Protein AF-A0A0G0ZFZ2-F1 (afdb_monomer)

Organism: NCBI:txid1618659

Structure (mmCIF, N/CA/C/O backbone):
data_AF-A0A0G0ZFZ2-F1
#
_entry.id   AF-A0A0G0ZFZ2-F1
#
loop_
_atom_site.group_PDB
_atom_site.id
_atom_site.type_symbol
_atom_site.label_atom_id
_atom_site.label_alt_id
_atom_site.label_comp_id
_atom_site.label_asym_id
_atom_site.label_entity_id
_atom_site.label_seq_id
_atom_site.pdbx_PDB_ins_code
_atom_site.Cartn_x
_atom_site.Cartn_y
_atom_site.Cartn_z
_atom_site.occupancy
_atom_site.B_iso_or_equiv
_atom_site.auth_seq_id
_atom_site.auth_comp_id
_atom_site.auth_asym_id
_atom_site.auth_atom_id
_atom_site.pdbx_PDB_model_num
ATOM 1 N N . LYS A 1 1 ? -1.278 -14.476 19.677 1.00 48.06 1 LYS A N 1
ATOM 2 C CA . LYS A 1 1 ? -0.268 -13.815 18.821 1.00 48.06 1 LYS A CA 1
ATOM 3 C C . LYS A 1 1 ? -1.053 -12.827 17.976 1.00 48.06 1 LYS A C 1
ATOM 5 O O . LYS A 1 1 ? -1.941 -13.282 17.274 1.00 48.06 1 LYS A O 1
ATOM 10 N N . THR A 1 2 ? -0.876 -11.524 18.170 1.00 54.72 2 THR A N 1
ATOM 11 C CA . THR A 1 2 ? -1.538 -10.529 17.316 1.00 54.72 2 THR A CA 1
ATOM 12 C C . THR A 1 2 ? -0.586 -10.278 16.162 1.00 54.72 2 THR A C 1
ATOM 14 O O . THR A 1 2 ? 0.507 -9.765 16.394 1.00 54.72 2 THR A O 1
ATOM 17 N N . ASP A 1 3 ? -0.943 -10.725 14.963 1.00 67.94 3 ASP A N 1
ATOM 18 C CA . ASP A 1 3 ? -0.098 -10.519 13.791 1.00 67.94 3 ASP A CA 1
ATOM 19 C C . ASP A 1 3 ? -0.071 -9.018 13.466 1.00 67.94 3 ASP A C 1
ATOM 21 O O . ASP A 1 3 ? -1.110 -8.390 13.255 1.00 67.94 3 ASP A O 1
ATOM 25 N N . LEU A 1 4 ? 1.127 -8.427 13.520 1.00 85.38 4 LEU A N 1
ATOM 26 C CA . LEU A 1 4 ? 1.356 -6.991 13.300 1.00 85.38 4 LEU A CA 1
ATOM 27 C C . LEU A 1 4 ? 1.255 -6.615 11.816 1.00 85.38 4 LEU A C 1
ATOM 29 O O . LEU A 1 4 ? 0.942 -5.473 11.483 1.00 85.38 4 LEU A O 1
ATOM 33 N N . PHE A 1 5 ? 1.508 -7.582 10.934 1.00 92.81 5 PHE A N 1
ATOM 34 C CA . PHE A 1 5 ? 1.400 -7.421 9.494 1.00 92.81 5 PHE A CA 1
ATOM 35 C C . PHE A 1 5 ? 1.007 -8.734 8.811 1.00 92.81 5 PHE A C 1
ATOM 37 O O . PHE A 1 5 ? 1.166 -9.819 9.369 1.00 92.81 5 PHE A O 1
ATOM 44 N N . THR A 1 6 ? 0.511 -8.630 7.581 1.00 94.75 6 THR A N 1
ATOM 45 C CA . THR A 1 6 ? 0.315 -9.752 6.656 1.00 94.75 6 THR A CA 1
ATOM 46 C C . THR A 1 6 ? 1.056 -9.452 5.364 1.00 94.75 6 THR A C 1
ATOM 48 O O . THR A 1 6 ? 0.870 -8.386 4.788 1.00 94.75 6 THR A O 1
ATOM 51 N N . LEU A 1 7 ? 1.877 -10.395 4.908 1.00 95.06 7 LEU A N 1
ATOM 52 C CA . LEU A 1 7 ? 2.510 -10.368 3.593 1.00 95.06 7 LEU A CA 1
ATOM 53 C C . LEU A 1 7 ? 1.913 -11.497 2.752 1.00 95.06 7 LEU A C 1
ATOM 55 O O . LEU A 1 7 ? 1.793 -12.625 3.233 1.00 95.06 7 LEU A O 1
ATOM 59 N N . GLY A 1 8 ? 1.538 -11.208 1.511 1.00 95.38 8 GLY A N 1
ATOM 60 C CA . GLY A 1 8 ? 0.929 -12.202 0.637 1.00 95.38 8 GLY A CA 1
ATOM 61 C C . GLY A 1 8 ? 0.993 -11.822 -0.831 1.00 95.38 8 GLY A C 1
ATOM 62 O O . GLY A 1 8 ? 1.631 -10.845 -1.213 1.00 95.38 8 GLY A O 1
ATOM 63 N N . THR A 1 9 ? 0.329 -12.625 -1.656 1.00 96.00 9 THR A N 1
ATOM 64 C CA . THR A 1 9 ? 0.148 -12.347 -3.082 1.00 96.00 9 THR A CA 1
ATOM 65 C C . THR A 1 9 ? -1.315 -12.524 -3.464 1.00 96.00 9 THR A C 1
ATOM 67 O O . THR A 1 9 ? -2.016 -13.384 -2.922 1.00 96.00 9 THR A O 1
ATOM 70 N N . VAL A 1 10 ? -1.786 -11.710 -4.403 1.00 96.19 10 VAL A N 1
ATOM 71 C CA . VAL A 1 10 ? -3.095 -11.855 -5.039 1.00 96.19 10 VAL A CA 1
ATOM 72 C C . VAL A 1 10 ? -2.899 -12.063 -6.535 1.00 96.19 10 VAL A C 1
ATOM 74 O O . VAL A 1 10 ? -2.125 -11.358 -7.172 1.00 96.19 10 VAL A O 1
ATOM 77 N N . LYS A 1 11 ? -3.564 -13.073 -7.103 1.00 96.69 11 LYS A N 1
ATOM 78 C CA . LYS A 1 11 ? -3.432 -13.403 -8.524 1.00 96.69 11 LYS A CA 1
ATOM 79 C C . LYS A 1 11 ? -4.576 -12.784 -9.321 1.00 96.69 11 LYS A C 1
ATOM 81 O O . LYS A 1 11 ? -5.726 -13.166 -9.113 1.00 96.69 11 LYS A O 1
ATOM 86 N N . LEU A 1 12 ? -4.253 -11.887 -10.248 1.00 95.44 12 LEU A N 1
ATOM 87 C CA . LEU A 1 12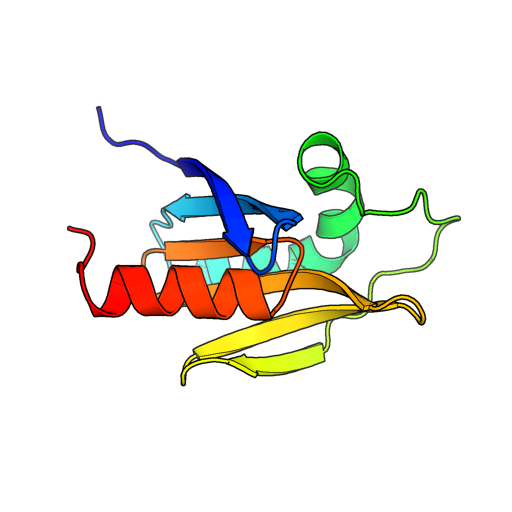 ? -5.192 -11.199 -11.135 1.00 95.44 12 LEU A CA 1
ATOM 88 C C . LEU A 1 12 ? -4.745 -11.377 -12.583 1.00 95.44 12 LEU A C 1
ATOM 90 O O . LEU A 1 12 ? -3.580 -11.191 -12.905 1.00 95.44 12 LEU A O 1
ATOM 94 N N . TYR A 1 13 ? -5.657 -11.800 -13.459 1.00 93.38 13 TYR A N 1
ATOM 95 C CA . TYR A 1 13 ? -5.381 -11.993 -14.894 1.00 93.38 13 TYR A CA 1
ATOM 96 C C . TYR A 1 13 ? -4.132 -12.843 -15.212 1.00 93.38 13 TYR A C 1
ATOM 98 O O . TYR A 1 13 ? -3.501 -12.685 -16.250 1.00 93.38 13 TYR A O 1
ATOM 106 N N . GLY A 1 14 ? -3.771 -13.772 -14.321 1.00 94.44 14 GLY A N 1
ATOM 107 C CA . GLY A 1 14 ? -2.581 -14.615 -14.467 1.00 94.44 14 GLY A CA 1
ATOM 108 C C . GLY A 1 14 ? -1.304 -14.053 -13.832 1.00 94.44 14 GLY A C 1
ATOM 109 O O . GLY A 1 14 ? -0.363 -14.823 -13.656 1.00 94.44 14 G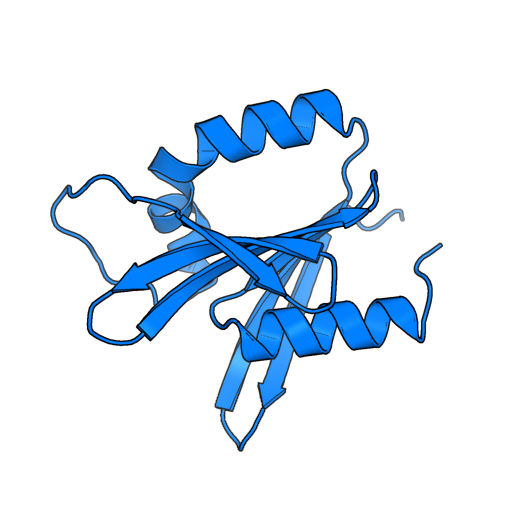LY A O 1
ATOM 110 N N . ILE A 1 15 ? -1.304 -12.786 -13.417 1.00 92.88 15 ILE A N 1
ATOM 111 C CA . ILE A 1 15 ? -0.188 -12.077 -12.782 1.00 92.88 15 ILE A CA 1
ATOM 112 C C . ILE A 1 15 ? -0.353 -12.134 -11.259 1.00 92.88 15 ILE A C 1
ATOM 114 O O . ILE A 1 15 ? -1.462 -11.998 -10.742 1.00 92.88 15 ILE A O 1
ATOM 118 N N . SER A 1 16 ? 0.739 -12.387 -10.537 1.00 95.12 16 SER A N 1
ATOM 119 C CA . SER A 1 16 ? 0.756 -12.369 -9.071 1.00 95.12 16 SER A CA 1
ATOM 120 C C . SER A 1 16 ? 1.256 -11.019 -8.578 1.00 95.12 16 SER A C 1
ATOM 122 O O . SER A 1 16 ? 2.395 -10.661 -8.852 1.00 95.12 16 SER A O 1
ATOM 124 N N . HIS A 1 17 ? 0.425 -10.332 -7.805 1.00 95.38 17 HIS A N 1
ATOM 125 C CA . HIS A 1 17 ? 0.725 -9.042 -7.199 1.00 95.38 17 HIS A CA 1
ATOM 126 C C . HIS A 1 17 ? 1.030 -9.224 -5.714 1.00 95.38 17 HIS A C 1
ATOM 128 O O . HIS A 1 17 ? 0.159 -9.718 -4.981 1.00 95.38 17 HIS A O 1
ATOM 134 N N . PRO A 1 18 ? 2.245 -8.907 -5.240 1.00 96.38 18 PRO A N 1
ATOM 135 C CA . PRO A 1 18 ? 2.526 -8.878 -3.816 1.00 96.38 18 PRO A CA 1
ATOM 136 C C . PRO A 1 18 ? 1.702 -7.797 -3.111 1.00 96.38 18 PRO A C 1
ATOM 138 O O . PRO A 1 18 ? 1.331 -6.766 -3.675 1.00 96.38 18 PRO A O 1
ATOM 141 N N . PHE A 1 19 ? 1.411 -8.037 -1.838 1.00 97.06 19 PHE A N 1
ATOM 142 C CA . PHE A 1 19 ? 0.777 -7.050 -0.981 1.00 97.06 19 PHE A CA 1
ATOM 143 C C . PHE A 1 19 ? 1.284 -7.152 0.452 1.00 97.06 19 PHE A C 1
ATOM 145 O O . PHE A 1 19 ? 1.613 -8.234 0.944 1.00 97.06 19 PHE A O 1
ATOM 152 N N . LEU A 1 20 ? 1.270 -6.012 1.133 1.00 96.81 20 LEU A N 1
ATOM 153 C CA . LEU A 1 20 ? 1.585 -5.860 2.542 1.00 96.81 20 LEU A CA 1
ATOM 154 C C . LEU A 1 20 ? 0.413 -5.175 3.241 1.00 96.81 20 LEU A C 1
ATOM 156 O O . LEU A 1 20 ? -0.081 -4.146 2.791 1.00 96.81 20 LEU A O 1
ATOM 160 N N . ILE A 1 21 ? -0.021 -5.743 4.359 1.00 96.00 21 ILE A N 1
ATOM 161 C CA . ILE A 1 21 ? -1.068 -5.173 5.203 1.00 96.00 21 ILE A CA 1
ATOM 162 C C . ILE A 1 21 ? -0.472 -4.919 6.568 1.00 96.00 21 ILE A C 1
ATOM 164 O O . ILE A 1 21 ? 0.050 -5.840 7.195 1.00 96.00 21 ILE A O 1
ATOM 168 N N . LEU A 1 22 ? -0.568 -3.680 7.027 1.00 95.38 22 LEU A N 1
ATOM 169 C CA . LEU A 1 22 ? -0.045 -3.237 8.310 1.00 95.38 22 LEU A CA 1
ATOM 170 C C . LEU A 1 22 ? -1.205 -2.946 9.253 1.00 95.38 22 LEU A C 1
ATOM 172 O O . LEU A 1 22 ? -2.138 -2.227 8.885 1.00 95.38 22 LEU A O 1
ATOM 176 N N . ARG A 1 23 ? -1.137 -3.473 10.480 1.00 94.06 23 ARG A N 1
ATOM 177 C CA . ARG A 1 23 ? -2.050 -3.061 11.548 1.00 94.06 23 ARG A CA 1
ATOM 178 C C . ARG A 1 23 ? -1.492 -1.820 12.237 1.00 94.06 23 ARG A C 1
ATOM 180 O O . ARG A 1 23 ? -0.358 -1.829 12.709 1.00 94.06 23 ARG A O 1
ATOM 187 N N . ILE A 1 24 ? -2.307 -0.774 12.331 1.00 93.56 24 ILE A N 1
ATOM 188 C CA . ILE A 1 24 ? -1.953 0.495 12.976 1.00 93.56 24 ILE A CA 1
ATOM 189 C C . ILE A 1 24 ? -2.742 0.686 14.276 1.00 93.56 24 ILE A C 1
ATOM 191 O O . ILE A 1 24 ? -3.911 0.305 14.381 1.00 93.56 24 ILE A O 1
ATOM 195 N N . ASN A 1 25 ? -2.087 1.277 15.276 1.00 91.12 25 ASN A N 1
ATOM 196 C CA . ASN A 1 25 ? -2.674 1.531 16.598 1.00 91.12 25 ASN A CA 1
ATOM 197 C C . ASN A 1 25 ? -3.236 2.954 16.735 1.00 91.12 25 ASN A C 1
ATOM 199 O O . ASN A 1 25 ? -4.134 3.182 17.542 1.00 91.12 25 ASN A O 1
ATOM 203 N N . SER A 1 26 ? -2.721 3.896 15.942 1.00 93.88 26 SER A N 1
ATOM 204 C CA . SER A 1 26 ? -3.119 5.304 15.928 1.00 93.88 26 SER A CA 1
ATOM 205 C C . SER A 1 26 ? -3.251 5.761 14.480 1.00 93.88 26 SER A C 1
ATOM 207 O O . SER A 1 26 ? -2.268 5.785 13.740 1.00 93.88 26 SER A O 1
ATOM 209 N N . PHE A 1 27 ? -4.475 6.089 14.058 1.00 93.81 27 PHE A N 1
ATOM 210 C CA . PHE A 1 27 ? -4.731 6.556 12.693 1.00 93.81 27 PHE A CA 1
ATOM 211 C C . PHE A 1 27 ? -3.981 7.855 12.392 1.00 93.81 27 PHE A C 1
ATOM 213 O O . PHE A 1 27 ? -3.383 7.967 11.331 1.00 93.81 27 PHE A O 1
ATOM 220 N N . THR A 1 28 ? -3.976 8.807 13.329 1.00 94.50 28 THR A N 1
ATOM 221 C CA . THR A 1 28 ? -3.322 10.109 13.143 1.00 94.50 28 THR A CA 1
ATOM 222 C C . THR A 1 28 ? -1.819 9.953 12.936 1.00 94.50 28 THR A C 1
ATOM 224 O O . THR A 1 28 ? -1.298 10.424 11.931 1.00 94.50 28 THR A O 1
ATOM 227 N N . GLU A 1 29 ? -1.143 9.222 13.828 1.00 95.38 29 GLU A N 1
ATOM 228 C CA . GLU A 1 29 ? 0.304 8.985 13.723 1.00 95.38 29 GLU A CA 1
ATOM 229 C C . GLU A 1 29 ? 0.656 8.226 12.444 1.00 95.38 29 GLU A C 1
ATOM 231 O O . GLU A 1 29 ? 1.627 8.556 11.769 1.00 95.38 29 GLU A O 1
ATOM 236 N N . ALA A 1 30 ? -0.145 7.221 12.081 1.00 95.31 30 ALA A N 1
ATOM 237 C CA . ALA A 1 30 ? 0.086 6.461 10.864 1.00 95.31 30 ALA A CA 1
ATOM 238 C C . ALA A 1 30 ? -0.142 7.309 9.608 1.00 95.31 30 ALA A C 1
ATOM 240 O O . ALA A 1 30 ? 0.634 7.199 8.665 1.00 95.31 30 ALA A O 1
ATOM 241 N N . TYR A 1 3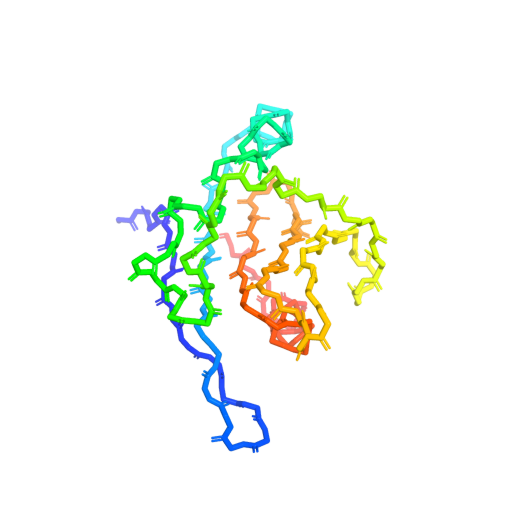1 ? -1.174 8.151 9.576 1.00 94.31 31 TYR A N 1
ATOM 242 C CA . TYR A 1 31 ? -1.467 9.021 8.438 1.00 94.31 31 TYR A CA 1
ATOM 243 C C . TYR A 1 31 ? -0.354 10.053 8.218 1.00 94.31 31 TYR A C 1
ATOM 245 O O . TYR A 1 31 ? 0.142 10.193 7.100 1.00 94.31 31 TYR A O 1
ATOM 253 N N . GLU A 1 32 ? 0.090 10.717 9.288 1.00 95.06 32 GLU A N 1
ATOM 254 C CA . GLU A 1 32 ? 1.211 11.663 9.243 1.00 95.06 32 GLU A CA 1
ATOM 255 C C . GLU A 1 32 ? 2.517 10.956 8.859 1.00 95.06 32 GLU A C 1
ATOM 257 O O . GLU A 1 32 ? 3.170 11.346 7.890 1.00 95.06 32 GLU A O 1
ATOM 262 N 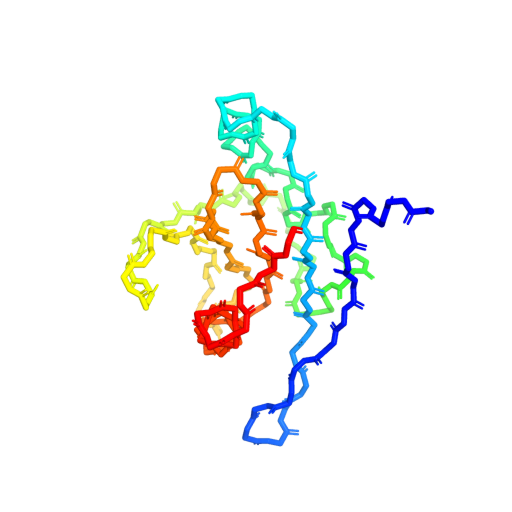N . GLY A 1 33 ? 2.844 9.852 9.536 1.00 94.88 33 GLY A N 1
ATOM 263 C CA . GLY A 1 33 ? 4.066 9.092 9.285 1.00 94.88 33 GLY A CA 1
ATOM 264 C C . GLY A 1 33 ? 4.117 8.463 7.893 1.00 94.88 33 GLY A C 1
ATOM 265 O O . GLY A 1 33 ? 5.175 8.446 7.273 1.00 94.88 33 GLY A O 1
ATOM 266 N N . THR A 1 34 ? 2.989 7.997 7.347 1.00 94.06 34 THR A N 1
ATOM 267 C CA . THR A 1 34 ? 2.959 7.428 5.987 1.00 94.06 34 THR A CA 1
ATOM 268 C C . THR A 1 34 ? 3.192 8.512 4.940 1.00 94.06 34 THR A C 1
ATOM 270 O O . THR A 1 34 ? 3.908 8.272 3.974 1.00 94.06 34 THR A O 1
ATOM 273 N N . LYS A 1 35 ? 2.660 9.723 5.153 1.00 92.50 35 LYS A N 1
ATOM 274 C CA . LYS A 1 35 ? 2.909 10.864 4.265 1.00 92.50 35 LYS A CA 1
ATOM 275 C C . LYS A 1 35 ? 4.377 11.293 4.270 1.00 92.50 35 LYS A C 1
ATOM 277 O O . LYS A 1 35 ? 4.913 11.662 3.230 1.00 92.50 35 LYS A O 1
ATOM 282 N N . GLU A 1 36 ? 5.039 11.239 5.422 1.00 94.69 36 GLU A N 1
ATOM 283 C CA . GLU A 1 36 ? 6.490 11.446 5.498 1.00 94.69 36 GLU A CA 1
ATOM 284 C C . GLU A 1 36 ? 7.256 10.308 4.809 1.00 94.69 36 GLU A C 1
ATOM 286 O O . GLU A 1 36 ? 8.203 10.561 4.060 1.00 94.69 36 GLU A O 1
ATOM 291 N N . TRP A 1 37 ? 6.800 9.068 5.006 1.00 95.38 37 TRP A N 1
ATOM 292 C CA . TRP A 1 37 ? 7.417 7.865 4.462 1.00 95.38 37 TRP A CA 1
ATOM 293 C C . TRP A 1 37 ? 7.340 7.766 2.937 1.00 95.38 37 TRP A C 1
ATOM 295 O O . TRP A 1 37 ? 8.224 7.147 2.358 1.00 95.38 37 TRP A O 1
ATOM 305 N N . GLU A 1 38 ? 6.373 8.404 2.263 1.00 95.44 38 GLU A N 1
ATOM 306 C CA . GLU A 1 38 ? 6.268 8.429 0.787 1.00 95.44 38 GLU A CA 1
ATOM 307 C C . GLU A 1 38 ? 7.616 8.711 0.090 1.00 95.44 38 GLU A C 1
ATOM 309 O O . GLU A 1 38 ? 7.909 8.125 -0.951 1.00 95.44 38 GLU A O 1
ATOM 314 N N . ARG A 1 39 ? 8.476 9.541 0.698 1.00 92.69 39 ARG A N 1
ATOM 315 C CA . ARG A 1 39 ? 9.814 9.887 0.180 1.00 92.69 39 ARG A CA 1
ATOM 316 C C . ARG A 1 39 ? 10.761 8.693 0.069 1.00 92.69 39 ARG A C 1
ATOM 318 O O . ARG A 1 39 ? 11.555 8.629 -0.863 1.00 92.69 39 ARG A O 1
ATOM 325 N N . ASP A 1 40 ? 10.663 7.762 1.012 1.00 92.44 40 ASP A N 1
ATOM 326 C CA . ASP A 1 40 ? 11.560 6.614 1.154 1.00 92.44 40 ASP A CA 1
ATOM 327 C C . ASP A 1 40 ? 10.849 5.274 0.906 1.00 92.44 40 ASP A C 1
ATOM 329 O O . ASP A 1 40 ? 11.503 4.232 0.805 1.00 92.44 40 ASP A O 1
ATOM 333 N N . MET A 1 41 ? 9.517 5.287 0.776 1.00 92.44 41 MET A N 1
ATOM 334 C CA . MET A 1 41 ? 8.657 4.107 0.676 1.00 92.44 41 MET A CA 1
ATOM 335 C C . MET A 1 41 ? 9.083 3.200 -0.474 1.00 92.44 41 MET A C 1
ATOM 337 O O . MET A 1 41 ? 9.236 1.997 -0.275 1.00 92.44 41 MET A O 1
ATOM 341 N N . GLN A 1 42 ? 9.366 3.777 -1.645 1.00 89.69 42 GLN A N 1
ATOM 342 C CA . GLN A 1 42 ? 9.856 3.038 -2.806 1.00 89.69 42 GLN A CA 1
ATOM 343 C C . GLN A 1 42 ? 11.129 2.239 -2.471 1.00 89.69 42 GLN A C 1
ATOM 345 O O . GLN A 1 42 ? 11.198 1.029 -2.683 1.00 89.69 42 GLN A O 1
ATOM 350 N N . THR A 1 43 ? 12.133 2.896 -1.890 1.00 89.75 43 THR A N 1
ATOM 351 C CA . THR A 1 43 ? 13.411 2.263 -1.535 1.00 89.75 43 THR A CA 1
ATOM 352 C C . THR A 1 43 ? 13.245 1.232 -0.421 1.00 89.75 43 THR A C 1
ATOM 354 O O . THR A 1 43 ? 13.847 0.160 -0.469 1.00 89.75 43 THR A O 1
ATOM 357 N N . ASN A 1 44 ? 12.432 1.545 0.589 1.00 92.06 44 ASN A N 1
ATOM 358 C CA . ASN A 1 44 ? 12.206 0.690 1.754 1.00 92.06 44 ASN A CA 1
ATOM 359 C C . ASN A 1 44 ? 11.442 -0.589 1.397 1.00 92.06 44 ASN A C 1
ATOM 361 O O . ASN A 1 44 ? 11.717 -1.642 1.968 1.00 92.06 44 ASN A O 1
ATOM 365 N N . LEU A 1 45 ? 10.498 -0.501 0.458 1.00 92.94 45 LEU A N 1
ATOM 366 C CA . LEU A 1 45 ? 9.637 -1.610 0.061 1.00 92.94 45 LEU A CA 1
ATOM 367 C C . LEU A 1 45 ? 10.181 -2.421 -1.119 1.00 92.94 45 LEU A C 1
ATOM 369 O O . LEU A 1 45 ? 9.684 -3.514 -1.380 1.00 92.94 45 LEU A O 1
ATOM 373 N N . ARG A 1 46 ? 11.252 -1.966 -1.775 1.00 90.12 46 ARG A N 1
ATOM 374 C CA . ARG A 1 46 ? 11.913 -2.695 -2.869 1.00 90.12 46 ARG A CA 1
ATOM 375 C C . ARG A 1 46 ? 12.198 -4.183 -2.589 1.00 90.12 46 ARG A C 1
ATOM 377 O O . ARG A 1 46 ? 12.038 -4.966 -3.513 1.00 90.12 46 ARG A O 1
ATOM 384 N N . PRO A 1 47 ? 12.570 -4.627 -1.368 1.00 89.06 47 PRO A N 1
ATOM 385 C CA . PRO A 1 47 ? 12.753 -6.057 -1.086 1.00 89.06 47 PRO A CA 1
ATOM 386 C C . PRO A 1 47 ? 11.474 -6.912 -1.177 1.00 89.06 47 PRO A C 1
ATOM 388 O O . PRO A 1 47 ? 11.566 -8.133 -1.099 1.00 89.06 47 PRO A O 1
ATOM 391 N N . ILE A 1 48 ? 10.297 -6.283 -1.249 1.00 89.50 48 ILE A N 1
ATOM 392 C CA . ILE A 1 48 ? 8.979 -6.932 -1.295 1.00 89.50 48 ILE A CA 1
ATOM 393 C C . ILE A 1 48 ? 8.336 -6.786 -2.684 1.00 89.50 48 ILE A C 1
ATOM 395 O O . ILE A 1 48 ? 7.610 -7.680 -3.118 1.00 89.50 48 ILE A O 1
ATOM 399 N N . PHE A 1 49 ? 8.591 -5.669 -3.370 1.00 89.94 49 PHE A N 1
ATOM 400 C CA . PHE A 1 49 ? 7.988 -5.334 -4.660 1.00 89.94 49 PHE A CA 1
ATOM 401 C C . PHE A 1 49 ? 9.076 -5.237 -5.733 1.00 89.94 49 PHE A C 1
ATOM 403 O O . PHE A 1 49 ? 9.671 -4.180 -5.942 1.00 89.94 49 PHE A O 1
ATOM 410 N N . ASP A 1 50 ? 9.323 -6.353 -6.421 1.00 80.69 50 ASP A N 1
ATOM 411 C CA . ASP A 1 50 ? 10.356 -6.470 -7.464 1.00 80.69 50 ASP A CA 1
ATOM 412 C C . ASP A 1 50 ? 10.110 -5.548 -8.674 1.00 80.69 50 ASP A C 1
ATOM 414 O O . ASP A 1 50 ? 11.033 -5.263 -9.434 1.00 80.69 50 ASP A O 1
ATOM 418 N N . SER A 1 51 ? 8.874 -5.063 -8.847 1.00 74.81 51 SER A N 1
ATOM 419 C CA . SER A 1 51 ? 8.485 -4.095 -9.879 1.00 74.81 51 SER A CA 1
ATOM 420 C C . SER A 1 51 ? 9.069 -2.700 -9.651 1.00 74.81 51 SER A C 1
ATOM 422 O O . SER A 1 51 ? 9.059 -1.881 -10.566 1.00 74.81 51 SER A O 1
ATOM 424 N N . ILE A 1 52 ? 9.588 -2.413 -8.455 1.00 80.50 52 ILE A N 1
ATOM 425 C CA . ILE A 1 52 ? 10.158 -1.111 -8.131 1.00 80.50 52 ILE A CA 1
ATOM 426 C C . ILE A 1 52 ? 11.527 -0.949 -8.818 1.00 80.50 52 ILE A C 1
ATOM 428 O O . ILE A 1 52 ? 12.492 -1.621 -8.432 1.00 80.50 52 ILE A O 1
ATOM 432 N N . PRO A 1 53 ? 11.673 -0.010 -9.776 1.00 76.25 53 PRO A N 1
ATOM 433 C CA . PRO A 1 53 ? 12.946 0.225 -10.433 1.00 76.25 53 PRO A CA 1
ATOM 434 C C . PRO A 1 53 ? 13.967 0.800 -9.450 1.00 76.25 53 PRO A C 1
ATOM 436 O O . PRO A 1 53 ? 13.637 1.519 -8.499 1.00 76.25 53 PRO A O 1
ATOM 439 N N . VAL A 1 54 ? 15.246 0.518 -9.711 1.00 68.88 54 VAL A N 1
ATOM 440 C CA . VAL A 1 54 ? 16.356 1.207 -9.047 1.00 68.88 54 VAL A CA 1
ATOM 441 C C . VAL A 1 54 ? 16.437 2.616 -9.632 1.00 68.88 54 VAL A C 1
ATOM 443 O O . VAL A 1 54 ? 17.126 2.845 -10.622 1.00 68.88 54 VAL A O 1
ATOM 446 N N . THR A 1 55 ? 15.685 3.556 -9.064 1.00 64.94 55 THR A N 1
ATOM 447 C CA . THR A 1 55 ? 15.699 4.947 -9.524 1.00 64.94 55 THR A CA 1
ATOM 448 C C . THR A 1 55 ? 17.003 5.637 -9.135 1.00 64.94 55 THR A C 1
ATOM 450 O O . THR A 1 55 ? 17.541 5.468 -8.039 1.00 64.94 55 THR A O 1
ATOM 453 N N . GLY A 1 56 ? 17.523 6.439 -10.063 1.00 60.81 56 GLY A N 1
ATOM 454 C CA . GLY A 1 56 ? 18.730 7.247 -9.899 1.00 60.81 56 GLY A CA 1
ATOM 455 C C . GLY A 1 56 ? 18.475 8.570 -9.172 1.00 60.81 56 GLY A C 1
ATOM 456 O O . GLY A 1 56 ? 18.845 9.615 -9.692 1.00 60.81 56 GLY A O 1
ATOM 457 N N . GLY A 1 57 ? 17.847 8.538 -7.991 1.00 66.56 57 GLY A N 1
ATOM 458 C CA . GLY A 1 57 ? 17.720 9.711 -7.111 1.00 66.56 57 GLY A CA 1
ATOM 459 C C . GLY A 1 57 ? 16.516 10.633 -7.352 1.00 66.56 57 GLY A C 1
ATOM 460 O O . GLY A 1 57 ? 16.470 11.713 -6.765 1.00 66.56 57 GLY A O 1
ATOM 461 N N . GLU A 1 58 ? 15.543 10.234 -8.174 1.00 78.50 58 GLU A N 1
ATOM 462 C CA . GLU A 1 58 ? 14.274 10.964 -8.286 1.00 78.50 58 GLU A CA 1
ATOM 463 C C . GLU A 1 58 ? 13.422 10.781 -7.025 1.00 78.50 58 GLU A C 1
ATOM 465 O O . GLU A 1 58 ? 13.328 9.682 -6.474 1.00 78.50 58 GLU A O 1
ATOM 470 N N . ILE A 1 59 ? 12.808 11.873 -6.563 1.00 82.38 59 ILE A N 1
ATOM 471 C CA . ILE A 1 59 ? 11.923 11.865 -5.395 1.00 82.38 59 ILE A CA 1
ATOM 472 C C . ILE A 1 59 ? 10.559 11.309 -5.835 1.00 82.38 59 ILE A C 1
ATOM 474 O O . ILE A 1 59 ? 9.958 11.894 -6.740 1.00 82.38 59 ILE A O 1
ATOM 478 N N . PRO A 1 60 ? 10.041 10.236 -5.204 1.00 88.88 60 PRO A N 1
ATOM 479 C CA . PRO A 1 60 ? 8.724 9.696 -5.529 1.00 88.88 60 PRO A CA 1
ATOM 480 C C . PRO A 1 60 ? 7.625 10.749 -5.349 1.00 88.88 60 PRO A C 1
ATOM 482 O O . PRO A 1 60 ? 7.571 11.432 -4.324 1.00 88.88 60 PRO A O 1
ATOM 485 N N . VAL A 1 61 ? 6.722 10.858 -6.326 1.00 92.38 61 VAL A N 1
ATOM 486 C CA . VAL A 1 61 ? 5.557 11.751 -6.256 1.00 92.38 61 VAL A CA 1
ATOM 487 C C . VAL A 1 61 ? 4.287 10.911 -6.256 1.00 92.38 61 VA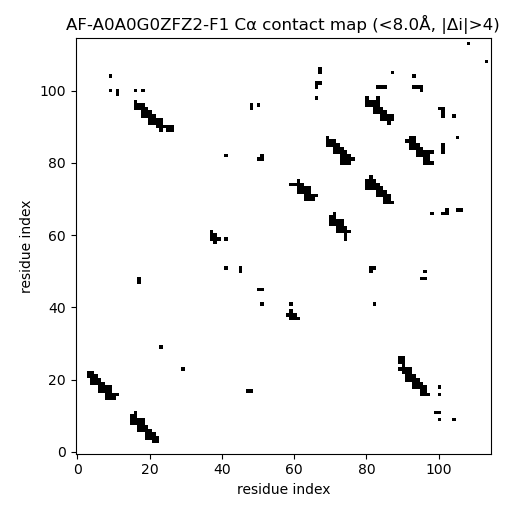L A C 1
ATOM 489 O O . VAL A 1 61 ? 3.884 10.371 -7.283 1.00 92.38 61 VAL A O 1
ATOM 492 N N . PHE A 1 62 ? 3.651 10.811 -5.090 1.00 95.88 62 PHE A N 1
ATOM 493 C CA . PHE A 1 62 ? 2.368 10.133 -4.938 1.00 95.88 62 PHE A CA 1
ATOM 494 C C . PHE A 1 62 ? 1.210 11.074 -5.279 1.00 95.88 62 PHE A C 1
ATOM 496 O O . PHE A 1 62 ? 1.180 12.236 -4.857 1.00 95.88 62 PHE A O 1
ATOM 503 N N . SER A 1 63 ? 0.230 10.540 -6.001 1.00 96.75 63 SER A N 1
ATOM 504 C CA . SER A 1 63 ? -1.005 11.227 -6.380 1.00 96.75 63 SER A CA 1
ATOM 505 C C . SER A 1 63 ? -2.222 10.620 -5.682 1.00 96.75 63 SER A C 1
ATOM 507 O O . SER A 1 63 ? -2.223 9.435 -5.341 1.00 96.75 63 SER A O 1
ATOM 509 N N . ASP A 1 64 ? -3.248 11.441 -5.452 1.00 97.62 64 ASP A N 1
ATOM 510 C CA . ASP A 1 64 ? -4.519 10.994 -4.877 1.00 97.62 64 ASP A CA 1
ATOM 511 C C . ASP A 1 64 ? -5.391 10.309 -5.934 1.00 97.62 64 ASP A C 1
ATOM 513 O O . ASP A 1 64 ? -5.554 10.808 -7.051 1.00 97.62 64 ASP A O 1
ATOM 517 N N . LYS A 1 65 ? -6.011 9.189 -5.557 1.00 97.62 65 LYS A N 1
ATOM 518 C CA . LYS A 1 65 ? -7.011 8.481 -6.362 1.00 97.62 65 LYS A CA 1
ATOM 519 C C . LYS A 1 65 ? -8.072 7.863 -5.461 1.00 97.62 65 LYS A C 1
ATOM 521 O O . LYS A 1 65 ? -7.785 7.487 -4.334 1.00 97.62 65 LYS A O 1
ATOM 526 N N . ILE A 1 66 ? -9.289 7.701 -5.972 1.00 97.81 66 ILE A N 1
ATOM 527 C CA . ILE A 1 66 ? -10.338 6.944 -5.281 1.00 97.81 66 ILE A CA 1
ATOM 528 C C . ILE A 1 66 ? -10.399 5.541 -5.885 1.00 97.81 66 ILE A C 1
ATOM 530 O O . ILE A 1 66 ? -10.657 5.391 -7.081 1.00 97.81 66 ILE A O 1
ATOM 534 N N . ILE A 1 67 ? -10.199 4.512 -5.060 1.00 97.31 67 ILE A N 1
ATOM 535 C CA . ILE A 1 67 ? -10.314 3.099 -5.446 1.00 97.31 67 ILE A CA 1
ATOM 536 C C . ILE A 1 67 ? -11.283 2.426 -4.481 1.00 97.31 67 ILE A C 1
ATOM 538 O O . ILE A 1 67 ? -11.059 2.434 -3.278 1.00 97.31 67 ILE A O 1
ATOM 542 N N . LYS A 1 68 ? -12.370 1.833 -4.997 1.00 95.81 68 LYS A N 1
ATOM 543 C CA . LYS A 1 68 ? -13.381 1.134 -4.173 1.00 95.81 68 LYS A CA 1
ATOM 544 C C . LYS A 1 68 ? -13.884 1.986 -2.990 1.00 95.81 68 LYS A C 1
ATOM 546 O O . LYS A 1 68 ? -13.976 1.509 -1.871 1.00 95.81 68 LYS A O 1
ATOM 551 N N . ASN A 1 69 ? -14.203 3.258 -3.250 1.00 94.44 69 ASN A N 1
ATOM 552 C CA . ASN A 1 69 ? -14.646 4.240 -2.245 1.00 94.44 69 ASN A CA 1
ATOM 553 C C . ASN A 1 69 ? -13.641 4.515 -1.110 1.00 94.44 69 ASN A C 1
ATOM 555 O O . ASN A 1 69 ? -14.027 5.067 -0.083 1.00 94.44 69 ASN A O 1
ATOM 559 N N . GLN A 1 70 ? -12.374 4.152 -1.296 1.00 95.44 70 GLN A N 1
ATOM 560 C CA . GLN A 1 70 ? -11.288 4.475 -0.383 1.00 95.44 70 GLN A CA 1
ATOM 561 C C . GLN A 1 70 ? -10.349 5.484 -1.036 1.00 95.44 70 GLN A C 1
ATOM 563 O O . GLN A 1 70 ? -10.042 5.373 -2.229 1.00 95.44 70 GLN A O 1
ATOM 568 N N . ASP A 1 71 ? -9.872 6.438 -0.241 1.00 97.56 71 ASP A N 1
ATOM 569 C CA . ASP A 1 71 ? -8.776 7.309 -0.648 1.00 97.56 71 ASP A CA 1
ATOM 570 C C . ASP A 1 71 ? -7.500 6.472 -0.757 1.00 97.56 71 ASP A C 1
ATOM 572 O O . ASP A 1 71 ? -7.125 5.728 0.158 1.00 97.56 71 ASP A O 1
ATOM 576 N N . ALA A 1 72 ? -6.842 6.575 -1.901 1.00 98.06 72 ALA A N 1
ATOM 577 C CA . ALA A 1 72 ? -5.631 5.855 -2.229 1.00 98.06 72 ALA A CA 1
ATOM 578 C C . ALA A 1 72 ? -4.551 6.828 -2.694 1.00 98.06 72 ALA A C 1
ATOM 580 O O . ALA A 1 72 ? -4.816 7.859 -3.313 1.00 98.06 72 ALA A O 1
ATOM 581 N N . ARG A 1 73 ? -3.312 6.459 -2.396 1.00 97.88 73 ARG A N 1
ATOM 582 C CA . ARG A 1 73 ? -2.106 7.176 -2.788 1.00 97.88 73 ARG A CA 1
ATOM 583 C C . ARG A 1 73 ? -1.338 6.282 -3.740 1.00 97.88 73 ARG A C 1
ATOM 585 O O . ARG A 1 73 ? -1.071 5.123 -3.413 1.00 97.88 73 ARG A O 1
ATOM 592 N N . ILE A 1 74 ? -1.033 6.799 -4.926 1.00 96.81 74 ILE A N 1
ATOM 593 C CA . ILE A 1 74 ? -0.477 6.000 -6.021 1.00 96.81 74 ILE A CA 1
ATOM 594 C C . ILE A 1 74 ? 0.779 6.657 -6.567 1.00 96.81 74 ILE A C 1
ATOM 596 O O . ILE A 1 74 ? 0.777 7.841 -6.911 1.00 96.81 74 ILE A O 1
ATOM 600 N N . LEU A 1 75 ? 1.833 5.855 -6.656 1.00 94.88 75 LEU A N 1
ATOM 601 C CA . LEU A 1 75 ? 3.067 6.157 -7.357 1.00 94.88 75 LEU A CA 1
ATOM 602 C C . LEU A 1 75 ? 3.049 5.431 -8.703 1.00 94.88 75 LEU A C 1
ATOM 604 O O . LEU A 1 75 ? 2.968 4.201 -8.753 1.00 94.88 75 LEU A O 1
ATOM 608 N N . THR A 1 76 ? 3.138 6.195 -9.785 1.00 91.62 76 THR A N 1
ATOM 609 C CA . THR A 1 76 ? 3.117 5.690 -11.163 1.00 91.62 76 THR A CA 1
ATOM 610 C C . THR A 1 76 ? 4.377 6.092 -11.917 1.00 91.62 76 THR A C 1
ATOM 612 O O . THR A 1 76 ? 4.948 7.149 -11.656 1.00 91.62 76 THR A O 1
ATOM 615 N N . THR A 1 77 ? 4.757 5.289 -12.901 1.00 85.50 77 THR A N 1
ATOM 616 C CA . THR A 1 77 ? 5.707 5.628 -13.966 1.00 85.50 77 THR A CA 1
ATOM 617 C C . THR A 1 77 ? 5.004 5.560 -15.317 1.00 85.50 77 THR A C 1
ATOM 619 O O . THR A 1 77 ? 3.833 5.186 -15.406 1.00 85.50 77 THR A O 1
ATOM 622 N N . ASP A 1 78 ? 5.739 5.854 -16.387 1.00 83.69 78 ASP A N 1
ATOM 623 C CA . ASP A 1 78 ? 5.275 5.645 -17.762 1.00 83.69 78 ASP A CA 1
ATOM 624 C C . ASP A 1 78 ? 4.915 4.173 -18.059 1.00 83.69 78 ASP A C 1
ATOM 626 O O . ASP A 1 78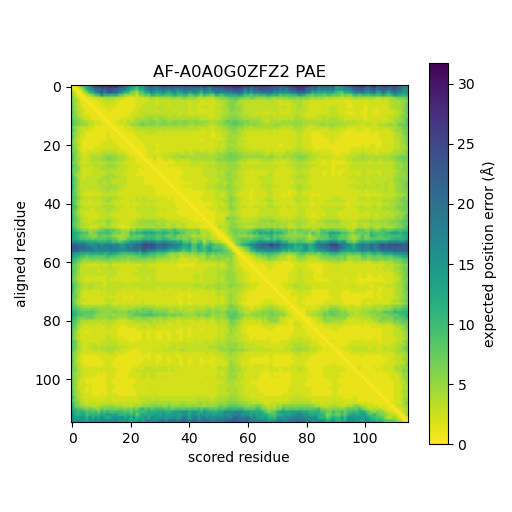 ? 4.179 3.891 -19.003 1.00 83.69 78 ASP A O 1
ATOM 630 N N . GLU A 1 79 ? 5.408 3.232 -17.246 1.00 82.00 79 GLU A N 1
ATOM 631 C CA . GLU A 1 79 ? 5.169 1.790 -17.383 1.00 82.00 79 GLU A CA 1
ATOM 632 C C . GLU A 1 79 ? 3.942 1.300 -16.592 1.00 82.00 79 GLU A C 1
ATOM 634 O O . GLU A 1 79 ? 3.466 0.190 -16.832 1.00 82.00 79 GLU A O 1
ATOM 639 N N . GLY A 1 80 ? 3.403 2.113 -15.676 1.00 85.81 80 GLY A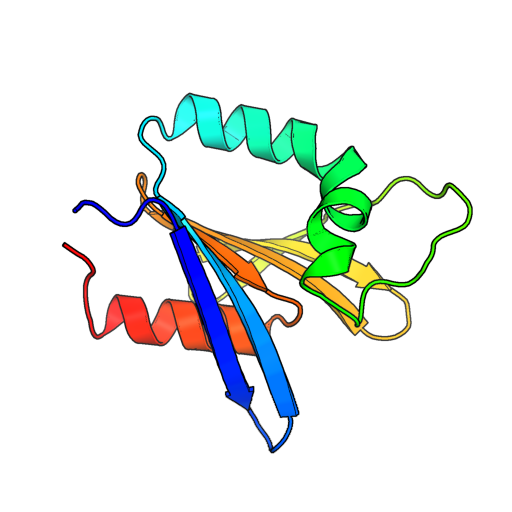 N 1
ATOM 640 C CA . GLY A 1 80 ? 2.227 1.777 -14.871 1.00 85.81 80 GLY A CA 1
ATOM 641 C C . GLY A 1 80 ? 2.382 2.107 -13.387 1.00 85.81 80 GLY A C 1
ATOM 642 O O . GLY A 1 80 ? 3.168 2.965 -12.988 1.00 85.81 80 GLY A O 1
ATOM 643 N N . THR A 1 81 ? 1.590 1.446 -12.545 1.00 90.00 81 THR A N 1
ATOM 644 C CA . THR A 1 81 ? 1.663 1.605 -11.087 1.00 90.00 81 THR A CA 1
ATOM 645 C C . THR A 1 81 ? 2.900 0.905 -10.537 1.00 90.00 81 THR A C 1
ATOM 647 O O . THR A 1 81 ? 3.132 -0.265 -10.820 1.00 90.00 81 THR A O 1
ATOM 650 N N . LEU A 1 82 ? 3.687 1.622 -9.735 1.00 92.75 82 LEU A N 1
ATOM 651 C CA . LEU A 1 82 ? 4.789 1.042 -8.966 1.00 92.75 82 LEU A CA 1
ATOM 652 C C . LEU A 1 82 ? 4.349 0.654 -7.561 1.00 92.75 82 LEU A C 1
ATOM 654 O O . LEU A 1 82 ? 4.733 -0.392 -7.047 1.00 92.75 82 LEU A O 1
ATOM 658 N N . LEU A 1 83 ? 3.583 1.540 -6.925 1.00 95.38 83 LEU A N 1
ATOM 659 C CA . LEU A 1 83 ? 3.070 1.360 -5.578 1.00 95.38 83 LEU A CA 1
ATOM 660 C C . LEU A 1 83 ? 1.702 2.018 -5.464 1.00 95.38 83 LEU A C 1
ATOM 662 O O . LEU A 1 83 ? 1.494 3.141 -5.921 1.00 95.38 83 LEU A O 1
ATOM 666 N N . ALA A 1 84 ? 0.789 1.339 -4.789 1.00 97.31 84 ALA A N 1
ATOM 667 C CA . ALA A 1 84 ? -0.492 1.880 -4.381 1.00 97.31 84 ALA A CA 1
ATOM 668 C C . ALA A 1 84 ? -0.739 1.515 -2.922 1.00 97.31 84 ALA A C 1
ATOM 670 O O . ALA A 1 84 ? -0.510 0.373 -2.512 1.00 97.31 84 ALA A O 1
ATOM 671 N N . TYR A 1 85 ? -1.234 2.466 -2.136 1.00 97.94 85 TYR A N 1
ATOM 672 C CA . TYR A 1 85 ? -1.676 2.174 -0.782 1.00 97.94 85 TYR A CA 1
ATOM 673 C C . TYR A 1 85 ? -2.947 2.918 -0.402 1.00 97.94 85 TYR A C 1
ATOM 675 O O . TYR A 1 85 ? -3.272 3.967 -0.954 1.00 97.94 85 TYR A O 1
ATOM 683 N N . SER A 1 86 ? -3.666 2.365 0.571 1.00 98.12 86 SER A N 1
ATOM 684 C CA . SER A 1 86 ? -4.855 2.984 1.146 1.00 98.12 86 SER A CA 1
ATOM 685 C C . SER A 1 86 ? -5.013 2.620 2.619 1.00 98.12 86 SER A C 1
ATOM 687 O O . SER A 1 86 ? -4.694 1.505 3.048 1.00 98.12 86 SER A O 1
ATOM 689 N N . PHE A 1 87 ? -5.535 3.569 3.393 1.00 97.00 87 PHE A N 1
ATOM 690 C CA . PHE A 1 87 ? -6.045 3.318 4.735 1.00 97.00 87 PHE A CA 1
ATOM 691 C C . PHE A 1 87 ? -7.451 2.734 4.612 1.00 97.00 87 PHE A C 1
ATOM 693 O O . PHE A 1 87 ? -8.427 3.473 4.562 1.00 97.00 87 PHE A O 1
ATOM 700 N N . PHE A 1 88 ? -7.564 1.404 4.592 1.00 95.25 88 PHE A N 1
ATOM 701 C CA . PHE A 1 88 ? -8.866 0.734 4.493 1.00 95.25 88 PHE A CA 1
ATOM 702 C C . PHE A 1 88 ? -9.803 1.119 5.648 1.00 95.25 88 PHE A C 1
ATOM 704 O O . PHE A 1 88 ? -11.013 1.265 5.479 1.00 95.25 88 PHE A O 1
ATOM 711 N N . ASN A 1 89 ? -9.236 1.266 6.847 1.00 93.44 89 ASN A N 1
ATOM 712 C CA . ASN A 1 89 ? -9.915 1.802 8.019 1.00 93.44 89 ASN A CA 1
ATOM 713 C C . ASN A 1 89 ? -8.888 2.407 8.993 1.00 93.44 89 ASN A C 1
ATOM 715 O O . ASN A 1 89 ? -7.694 2.480 8.708 1.00 93.44 89 ASN A O 1
ATOM 719 N N . LYS A 1 90 ? -9.340 2.800 10.190 1.00 93.31 90 LYS A N 1
ATOM 720 C CA . LYS A 1 90 ? -8.483 3.398 11.232 1.00 93.31 90 LYS A CA 1
ATOM 721 C C . LYS A 1 90 ? -7.422 2.453 11.815 1.00 93.31 90 LYS A C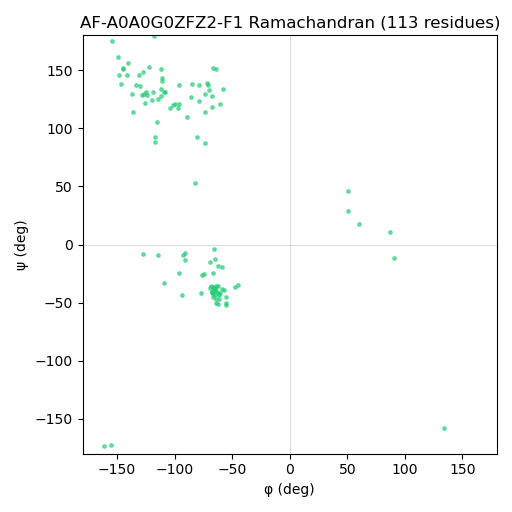 1
ATOM 723 O O . LYS A 1 90 ? -6.645 2.878 12.664 1.00 93.31 90 LYS A O 1
ATOM 728 N N . ASN A 1 91 ? -7.410 1.188 11.402 1.00 93.31 91 ASN A N 1
ATOM 729 C CA . ASN A 1 91 ? -6.573 0.128 11.948 1.00 93.31 91 ASN A CA 1
ATOM 730 C C . ASN A 1 91 ? -5.768 -0.629 10.889 1.00 93.31 91 ASN A C 1
ATOM 732 O O . ASN A 1 91 ? -4.924 -1.431 11.282 1.00 93.31 91 ASN A O 1
ATOM 736 N N . LEU A 1 92 ? -5.993 -0.396 9.591 1.00 95.25 92 LEU A N 1
ATOM 737 C CA . LEU A 1 92 ? -5.356 -1.148 8.511 1.00 95.25 92 LEU A CA 1
ATOM 738 C C . LEU A 1 92 ? -4.885 -0.242 7.377 1.00 95.25 92 LEU A C 1
ATOM 740 O O . LEU A 1 92 ? -5.667 0.528 6.820 1.00 95.25 92 LEU A O 1
ATOM 744 N N . VAL A 1 93 ? -3.624 -0.430 6.995 1.00 97.12 93 VAL A N 1
ATOM 745 C CA . VAL A 1 93 ? -3.033 0.114 5.769 1.00 97.12 93 VAL A CA 1
ATOM 746 C C . VAL A 1 93 ? -2.743 -1.048 4.831 1.00 97.12 93 VAL A C 1
ATOM 748 O O . VAL A 1 93 ? -2.107 -2.019 5.240 1.00 97.12 93 VAL A O 1
ATOM 751 N N . ILE A 1 94 ? -3.214 -0.956 3.591 1.00 97.88 94 ILE A N 1
ATOM 752 C CA . ILE A 1 94 ? -2.964 -1.937 2.531 1.00 97.88 94 ILE A CA 1
ATOM 753 C C . ILE A 1 94 ? -2.002 -1.301 1.534 1.00 97.88 94 ILE A C 1
ATOM 755 O O . ILE A 1 94 ? -2.251 -0.179 1.107 1.00 97.88 94 ILE A O 1
ATOM 759 N N . ILE A 1 95 ? -0.939 -2.012 1.162 1.00 97.88 95 ILE A N 1
ATOM 760 C CA . ILE A 1 95 ? 0.086 -1.581 0.206 1.00 97.88 95 ILE A CA 1
ATOM 761 C C . ILE A 1 95 ? 0.282 -2.688 -0.834 1.00 97.88 95 ILE A C 1
ATOM 763 O O . ILE A 1 95 ? 0.356 -3.865 -0.474 1.00 97.88 95 ILE A O 1
ATOM 767 N N . THR A 1 96 ? 0.378 -2.337 -2.112 1.00 97.38 96 THR A N 1
ATOM 768 C CA . THR A 1 96 ? 0.580 -3.280 -3.222 1.00 97.38 96 THR A CA 1
ATOM 769 C C . THR A 1 96 ? 1.265 -2.598 -4.416 1.00 97.38 96 THR A C 1
ATOM 771 O O . THR A 1 96 ? 1.480 -1.388 -4.383 1.00 97.38 96 THR A O 1
ATOM 774 N N . ASP A 1 97 ? 1.611 -3.351 -5.458 1.00 95.62 97 ASP A N 1
ATOM 775 C CA . ASP A 1 97 ? 2.221 -2.861 -6.702 1.00 95.62 97 ASP A CA 1
ATOM 776 C C . ASP A 1 97 ? 1.206 -2.496 -7.796 1.00 95.62 97 ASP A C 1
ATOM 778 O O . ASP A 1 97 ? 1.599 -1.955 -8.823 1.00 95.62 97 ASP A O 1
ATOM 782 N N . ALA A 1 98 ? -0.088 -2.770 -7.610 1.00 95.31 98 ALA A N 1
ATOM 783 C CA . ALA A 1 98 ? -1.102 -2.525 -8.637 1.00 95.31 98 ALA A CA 1
ATOM 784 C C . ALA A 1 98 ? -2.426 -2.002 -8.071 1.00 95.31 98 ALA A C 1
ATOM 786 O O . ALA A 1 98 ? -2.888 -2.410 -7.003 1.00 95.31 98 ALA A O 1
ATOM 787 N N . GLU A 1 99 ? -3.096 -1.132 -8.825 1.00 96.56 99 GLU A N 1
ATOM 788 C CA . GLU A 1 99 ? -4.397 -0.594 -8.422 1.00 96.56 99 GLU A CA 1
ATOM 789 C C . GLU A 1 99 ? -5.482 -1.673 -8.364 1.00 96.56 99 GLU A C 1
ATOM 791 O O . GLU A 1 99 ? -6.316 -1.684 -7.457 1.00 96.56 99 GLU A O 1
ATOM 796 N N . GLU A 1 100 ? -5.467 -2.606 -9.315 1.00 96.88 100 GLU A N 1
ATOM 797 C CA . GLU A 1 100 ? -6.406 -3.720 -9.387 1.00 96.88 100 GLU A CA 1
ATOM 798 C C . GLU A 1 100 ? -6.210 -4.674 -8.209 1.00 96.88 100 GLU A C 1
ATOM 800 O O . GLU A 1 100 ? -7.187 -5.177 -7.649 1.00 96.88 100 GLU A O 1
ATOM 805 N N . ALA A 1 101 ? -4.957 -4.884 -7.792 1.00 97.19 101 ALA A N 1
ATOM 806 C CA . ALA A 1 101 ? -4.633 -5.656 -6.600 1.00 97.19 101 ALA A CA 1
ATOM 807 C C . ALA A 1 101 ? -5.157 -4.962 -5.339 1.00 97.19 101 ALA A C 1
ATOM 809 O O . ALA A 1 101 ? -5.789 -5.612 -4.504 1.00 97.19 101 ALA A O 1
ATOM 810 N N . LEU A 1 102 ? -4.992 -3.639 -5.233 1.00 97.94 102 LEU A N 1
ATOM 811 C CA . LEU A 1 102 ? -5.513 -2.860 -4.110 1.00 97.94 102 LEU A CA 1
ATOM 812 C C . LEU A 1 102 ? -7.041 -2.964 -4.049 1.00 97.94 102 LEU A C 1
ATOM 814 O O . LEU A 1 102 ? -7.604 -3.257 -2.995 1.00 97.94 102 LEU A O 1
ATOM 818 N N . ALA A 1 103 ? -7.705 -2.796 -5.195 1.00 97.88 103 ALA A N 1
ATOM 819 C CA . ALA A 1 103 ? -9.152 -2.909 -5.324 1.00 97.88 103 ALA A CA 1
ATOM 820 C C . ALA A 1 103 ? -9.673 -4.301 -4.931 1.00 97.88 103 ALA A C 1
ATOM 822 O O . ALA A 1 103 ? -10.703 -4.405 -4.264 1.00 97.88 103 ALA A O 1
ATOM 823 N N . GLU A 1 104 ? -8.978 -5.367 -5.333 1.00 97.44 104 GLU A N 1
ATOM 824 C CA . GLU A 1 104 ? -9.334 -6.744 -4.983 1.00 97.44 104 GLU A CA 1
ATOM 825 C C . GLU A 1 104 ? -9.165 -7.012 -3.482 1.00 97.44 104 GLU A C 1
ATOM 827 O O . GLU A 1 104 ? -10.033 -7.628 -2.862 1.00 97.44 104 GLU A O 1
ATOM 832 N N . ILE A 1 105 ? -8.080 -6.531 -2.868 1.00 96.94 105 ILE A N 1
ATOM 833 C CA . ILE A 1 105 ? -7.844 -6.716 -1.431 1.00 96.94 105 ILE A CA 1
ATOM 834 C C . ILE A 1 105 ? -8.890 -5.945 -0.619 1.00 96.94 105 ILE A C 1
ATOM 836 O O . ILE A 1 105 ? -9.481 -6.522 0.294 1.00 96.94 105 ILE A O 1
ATOM 840 N N . ILE A 1 106 ? -9.179 -4.689 -0.978 1.00 96.62 106 ILE A N 1
ATOM 841 C CA . ILE A 1 106 ? -10.251 -3.897 -0.352 1.00 96.62 106 ILE A CA 1
ATOM 842 C C . ILE A 1 106 ? -11.582 -4.650 -0.444 1.00 96.62 106 ILE A C 1
ATOM 844 O O . ILE A 1 106 ? -12.224 -4.879 0.578 1.00 96.62 106 ILE A O 1
ATOM 848 N N . ASN A 1 107 ? -11.949 -5.128 -1.636 1.00 95.50 107 ASN A N 1
ATOM 849 C CA . ASN A 1 107 ? -13.182 -5.885 -1.859 1.00 95.50 107 ASN A CA 1
ATOM 850 C C . ASN A 1 107 ? -13.268 -7.146 -0.973 1.00 95.50 107 ASN A C 1
ATOM 852 O O . ASN A 1 107 ? -14.322 -7.458 -0.421 1.00 95.50 107 ASN A O 1
ATOM 856 N N . ARG A 1 108 ? -12.153 -7.861 -0.766 1.00 93.56 108 ARG A N 1
ATOM 857 C CA . ARG A 1 108 ? -12.114 -9.013 0.153 1.00 93.56 108 ARG A CA 1
ATOM 858 C C . ARG A 1 108 ? -12.367 -8.615 1.601 1.00 93.56 108 ARG A C 1
ATOM 860 O O . ARG A 1 108 ? -13.068 -9.349 2.292 1.00 93.56 108 ARG A O 1
ATOM 867 N N . TYR A 1 109 ? -11.824 -7.490 2.059 1.00 90.44 109 TYR A N 1
ATOM 868 C CA . TYR A 1 109 ? -12.046 -7.011 3.425 1.00 90.44 109 TYR A CA 1
ATOM 869 C C . TYR A 1 109 ? -13.426 -6.384 3.637 1.00 90.44 109 TYR A C 1
ATOM 871 O O . TYR A 1 109 ? -13.930 -6.432 4.756 1.00 90.44 109 TYR A O 1
ATOM 879 N N . GLU A 1 110 ? -14.057 -5.844 2.593 1.00 88.06 110 GLU A N 1
ATOM 880 C CA . GLU A 1 110 ? -15.469 -5.434 2.630 1.00 88.06 110 GLU A CA 1
ATOM 881 C C . GLU A 1 110 ? -16.404 -6.641 2.779 1.00 88.06 110 GLU A C 1
ATOM 883 O O . GLU A 1 110 ? -17.400 -6.573 3.490 1.00 88.06 110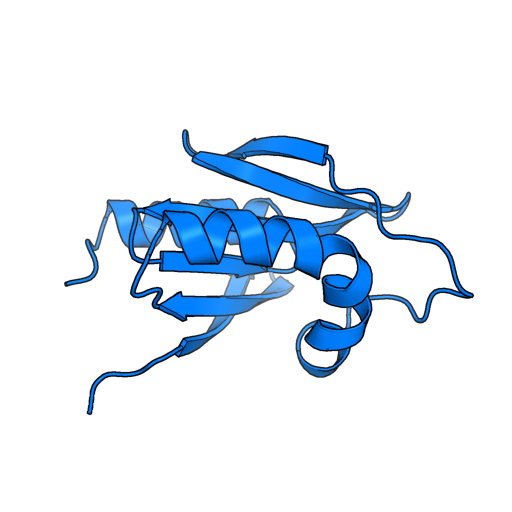 GLU A O 1
ATOM 888 N N . ILE A 1 111 ? -16.080 -7.775 2.151 1.00 85.38 111 ILE A N 1
ATOM 889 C CA . ILE A 1 111 ? -16.866 -9.012 2.298 1.00 85.38 111 ILE A CA 1
ATOM 890 C C . ILE A 1 111 ? -16.558 -9.698 3.638 1.00 85.38 111 ILE A C 1
ATOM 892 O O . ILE A 1 111 ? -17.461 -10.183 4.324 1.00 85.38 111 ILE A O 1
ATOM 896 N N . TYR A 1 112 ? -15.281 -9.741 4.023 1.00 80.56 112 TYR A N 1
ATOM 897 C CA . TYR A 1 112 ? -14.790 -10.376 5.242 1.00 80.56 112 TYR A CA 1
ATOM 898 C C . TYR A 1 112 ? -14.159 -9.339 6.162 1.00 80.56 112 TYR A C 1
ATOM 900 O O . TYR A 1 112 ? -12.949 -9.108 6.138 1.00 80.56 112 TYR A O 1
ATOM 908 N N . HIS A 1 113 ? -14.991 -8.741 7.012 1.00 71.62 113 HIS A N 1
ATOM 909 C CA . HIS A 1 113 ? -14.534 -7.715 7.939 1.00 71.62 113 HIS A CA 1
ATOM 910 C C . HIS A 1 113 ? -13.459 -8.279 8.888 1.00 71.62 113 HIS A C 1
ATOM 912 O O . HIS A 1 113 ? -13.731 -9.226 9.638 1.00 71.62 113 HIS A O 1
ATOM 918 N N . PRO A 1 114 ? -12.247 -7.705 8.890 1.00 64.69 114 PRO A N 1
ATOM 919 C CA . PRO A 1 114 ? -11.199 -8.120 9.805 1.00 64.69 114 PRO A CA 1
ATOM 920 C C . PRO A 1 114 ? -11.579 -7.693 11.226 1.00 64.69 114 PRO A C 1
ATOM 922 O O . PRO A 1 114 ? -12.002 -6.557 11.440 1.00 64.69 114 PRO A O 1
ATOM 925 N N . LYS A 1 115 ? -11.448 -8.613 12.188 1.00 56.53 115 LYS A N 1
ATOM 926 C CA . LYS A 1 115 ? -11.652 -8.327 13.617 1.00 56.53 115 LYS A CA 1
ATOM 927 C C . LYS A 1 115 ? -10.471 -7.571 14.223 1.00 56.53 115 LYS A C 1
ATOM 929 O O . LYS A 1 115 ? -9.315 -7.797 13.791 1.00 56.53 115 LYS A O 1
#

Foldseek 3Di:
DPDQKDWDWDADPNDTKIKIKGFDDALVCCVVVVVVCQQCVLVVCCVGQVLRDPDPDDGFDWDWDQAPNFIKTFTADPVGTQKIWTDLDRTMIMMIRHSVRVNVVSVVCVVPPDD

Secondary structure (DSSP, 8-state):
---SEEEEEEEETTEEEEEEEEE-S-HHHHHHHHHHHHHHHHHHHTTT-TTS---SSPPP--EEEEETTEEEEEEEETTEEEEEEEEEETTEEEEES-HHHHHHHHHHHHHS---

Radius of gyration: 13.62 Å; Cα contacts (8 Å, |Δi|>4): 172; chains: 1; bounding box: 36×26×37 Å

pLDDT: mean 90.45, std 10.1, range [48.06, 98.12]

Solvent-accessible surface area (backbone atoms only — not comparable to full-atom values): 6800 Å² total; per-residue (Å²): 134,83,76,59,59,49,78,53,71,48,77,53,100,88,43,76,39,47,37,43,35,40,59,46,93,45,47,66,62,50,54,55,49,49,64,63,38,49,65,48,43,65,74,72,43,34,92,70,40,82,78,46,74,91,68,92,79,75,77,63,68,71,42,85,46,80,50,89,94,31,66,27,43,36,30,67,57,100,90,40,58,47,34,28,34,31,61,82,49,69,42,35,37,42,37,25,41,34,67,68,56,46,41,51,52,52,53,49,40,72,76,51,70,81,131

Nearest PDB structures (foldseek):
  6ah3-assembly1_B  TM=3.152E-01  e=4.909E-01  Saccharomyces cerevisiae S288C
  8orn-assembly2_C  TM=4.485E-01  e=7.973E-01  Xanthomonas campestris pv. campestris str. B100
  6xwv-assembly1_C  TM=4.010E-01  e=1.080E+00  Drosophila melanogaster
  5zg8-assembly1_A-2  TM=4.274E-01  e=3.027E+00  Thermus thermophilus
  6rqh-assembly1_A  TM=2.929E-01  e=4.627E+00  Saccharomyces cerevisiae

Mean predicted aligned error: 4.3 Å

Sequence (115 aa):
KTDLFTLGTVKLYGISHPFLILRINSFTEAYEGTKEWERDMQTNLRPIFDSIPVTGGEIPVFSDKIIKNQDARILTTDEGTLLAYSFFNKNLVIITDAEEALAEIINRYEIYHPK